Protein AF-A0A7V9TGX7-F1 (afdb_monomer_lite)

Foldseek 3Di:
DVVPDDDDAWDADPVGIDGPPDPDDDWDFPDKAADPPPVDGDIDTDIDD

Sequence (49 aa):
FLELAPSPVPRETTTGTVNPEDADFSGFVFKIQANMDPKHRDRIAFVRV

Radius of gyration: 15.72 Å; chains: 1; bounding box: 27×20×46 Å

pLDDT: mean 91.42, std 6.45, range [73.75, 96.88]

Secondary structure (DSSP, 8-state):
-TTTSPPP--EEETTEEE-TT-SS---EEEEEEE-S-TT---EEEEEE-

Structure (mmCIF, N/CA/C/O backbone):
data_AF-A0A7V9TGX7-F1
#
_entry.id   AF-A0A7V9TGX7-F1
#
loop_
_atom_site.group_PDB
_atom_site.id
_atom_site.type_symbol
_atom_site.label_atom_id
_atom_site.label_alt_id
_atom_site.label_comp_id
_atom_site.label_asym_id
_atom_site.label_entity_id
_atom_site.label_seq_id
_atom_site.pdbx_PDB_ins_code
_atom_site.Cartn_x
_atom_site.Cartn_y
_atom_site.Cartn_z
_atom_site.occupancy
_atom_site.B_iso_or_equiv
_atom_site.auth_seq_id
_atom_site.auth_comp_id
_atom_site.auth_asym_id
_atom_site.auth_atom_id
_atom_site.pdbx_PDB_model_num
ATOM 1 N N . PHE A 1 1 ? 13.994 -6.991 16.261 1.00 73.75 1 PHE A N 1
ATOM 2 C CA . PHE A 1 1 ? 13.230 -6.653 15.040 1.00 73.75 1 PHE A CA 1
ATOM 3 C C . PHE A 1 1 ? 11.824 -7.221 15.123 1.00 73.75 1 PHE A C 1
ATOM 5 O O . PHE A 1 1 ? 10.907 -6.424 15.173 1.00 73.75 1 PHE A O 1
ATOM 12 N N . LEU A 1 2 ? 11.649 -8.543 15.234 1.00 83.94 2 LEU A N 1
ATOM 13 C CA . LEU A 1 2 ? 10.315 -9.165 15.271 1.00 83.94 2 LEU A CA 1
ATOM 14 C C . LEU A 1 2 ? 9.414 -8.664 16.415 1.00 83.94 2 LEU A C 1
ATOM 16 O O . LEU A 1 2 ? 8.231 -8.464 16.196 1.00 83.94 2 LEU A O 1
ATOM 20 N N . GLU A 1 3 ? 9.974 -8.388 17.594 1.00 89.81 3 GLU A N 1
ATOM 21 C CA . GLU A 1 3 ? 9.204 -7.885 18.750 1.00 89.81 3 GLU A CA 1
ATOM 22 C C . GLU A 1 3 ? 9.030 -6.357 18.777 1.00 89.81 3 GLU A C 1
ATOM 24 O O . GLU A 1 3 ? 8.214 -5.838 19.527 1.00 89.81 3 GLU A O 1
ATOM 29 N N . LEU A 1 4 ? 9.822 -5.624 17.988 1.00 90.81 4 LEU A N 1
ATOM 30 C CA . LEU A 1 4 ? 9.889 -4.154 18.033 1.00 90.81 4 LEU A CA 1
ATOM 31 C C . LEU A 1 4 ? 9.310 -3.494 16.779 1.00 90.81 4 LEU A C 1
ATOM 33 O O . LEU A 1 4 ? 9.092 -2.284 16.764 1.00 90.81 4 LEU A O 1
ATOM 37 N N . ALA A 1 5 ? 9.124 -4.260 15.704 1.00 93.12 5 ALA A N 1
ATOM 38 C CA . ALA A 1 5 ? 8.541 -3.758 14.476 1.00 93.12 5 ALA A CA 1
ATOM 39 C C . ALA A 1 5 ? 7.034 -3.554 14.683 1.00 93.12 5 ALA A C 1
ATOM 41 O O . ALA A 1 5 ? 6.358 -4.461 15.175 1.00 93.12 5 ALA A O 1
ATOM 42 N N . PRO A 1 6 ? 6.492 -2.386 14.309 1.00 91.12 6 PRO A N 1
ATOM 43 C CA . PRO A 1 6 ? 5.062 -2.169 14.384 1.00 91.12 6 PRO A CA 1
ATOM 44 C C . PRO A 1 6 ? 4.347 -3.066 13.371 1.00 91.12 6 PRO A C 1
ATOM 46 O O . PRO A 1 6 ? 4.840 -3.309 12.266 1.00 91.12 6 PRO A O 1
ATOM 49 N N . SER A 1 7 ? 3.157 -3.520 13.751 1.00 93.38 7 SER A N 1
ATOM 50 C CA . SER A 1 7 ? 2.212 -4.124 12.810 1.00 93.38 7 SER A CA 1
ATOM 51 C C . SER A 1 7 ? 1.727 -3.078 11.791 1.00 93.38 7 SER A C 1
ATOM 53 O O . SER A 1 7 ? 1.962 -1.878 11.989 1.00 93.38 7 SER A O 1
ATOM 55 N N . PRO A 1 8 ? 1.074 -3.492 10.686 1.00 94.62 8 PRO A N 1
ATOM 56 C CA . PRO A 1 8 ? 0.363 -2.563 9.813 1.00 94.62 8 PRO A CA 1
ATOM 57 C C . PRO A 1 8 ? -0.519 -1.611 10.629 1.00 94.62 8 PRO A C 1
ATOM 59 O O . PRO A 1 8 ? -1.099 -2.006 11.635 1.00 94.62 8 PRO A O 1
ATOM 62 N N . VAL A 1 9 ? -0.570 -0.345 10.220 1.00 94.88 9 VAL A N 1
ATOM 63 C CA . VAL A 1 9 ? -1.297 0.708 10.940 1.00 94.88 9 VAL A CA 1
ATOM 64 C C . VAL A 1 9 ? -2.434 1.247 10.077 1.00 94.88 9 VAL A C 1
ATOM 66 O O . VAL A 1 9 ? -2.267 1.287 8.851 1.00 94.88 9 VAL A O 1
ATOM 69 N N . PRO A 1 10 ? -3.540 1.711 10.688 1.00 95.94 10 PRO A N 1
ATOM 70 C CA . PRO A 1 10 ? -4.621 2.361 9.963 1.00 95.94 10 PRO A CA 1
ATOM 71 C C . PRO A 1 10 ? -4.147 3.560 9.148 1.00 95.94 10 PRO A C 1
ATOM 73 O O . PRO A 1 10 ? -3.144 4.213 9.473 1.00 95.94 10 PRO A O 1
ATOM 76 N N . ARG A 1 11 ? -4.871 3.853 8.067 1.00 95.44 11 ARG A N 1
ATOM 77 C CA . ARG A 1 11 ? -4.503 4.918 7.136 1.00 95.44 11 ARG A CA 1
ATOM 78 C C . ARG A 1 11 ? -5.686 5.809 6.799 1.00 95.44 11 ARG A C 1
ATOM 80 O O . ARG A 1 11 ? -6.737 5.342 6.378 1.00 95.44 11 ARG A O 1
ATOM 87 N N . GLU A 1 12 ? -5.471 7.109 6.956 1.00 96.12 12 GLU A N 1
ATOM 88 C CA . GLU A 1 12 ? -6.455 8.132 6.615 1.00 96.12 12 GLU A CA 1
ATOM 89 C C . GLU A 1 12 ? -6.603 8.274 5.099 1.00 96.12 12 GLU A C 1
ATOM 91 O O . GLU A 1 12 ? -5.616 8.333 4.356 1.00 96.12 12 GLU A O 1
ATOM 96 N N . THR A 1 13 ? -7.849 8.379 4.652 1.00 94.81 13 THR A N 1
ATOM 97 C CA . THR A 1 13 ? -8.223 8.667 3.267 1.00 94.81 13 THR A CA 1
ATOM 98 C C . THR A 1 13 ? -9.216 9.827 3.230 1.00 94.81 13 THR A C 1
ATOM 100 O O . THR A 1 13 ? -9.720 10.274 4.258 1.00 94.81 13 THR A O 1
ATOM 103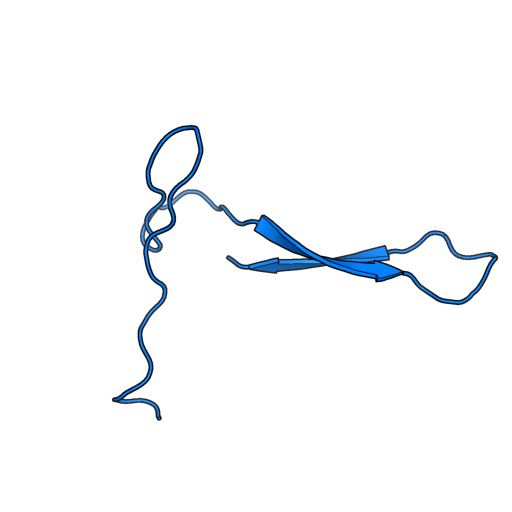 N N . THR A 1 14 ? -9.547 10.319 2.037 1.00 95.50 14 THR A N 1
ATOM 104 C CA . THR A 1 14 ? -10.568 11.368 1.870 1.00 95.50 14 THR A CA 1
ATOM 105 C C . THR A 1 14 ? -11.980 10.905 2.231 1.00 95.50 14 THR A C 1
ATOM 107 O O . THR A 1 14 ? -12.854 11.743 2.435 1.00 95.50 14 THR A O 1
ATOM 110 N N . THR A 1 15 ? -12.216 9.594 2.300 1.00 93.44 15 THR A N 1
ATOM 111 C CA . THR A 1 15 ? -13.513 8.985 2.627 1.00 93.44 15 THR A CA 1
ATOM 112 C C . THR A 1 15 ? -13.571 8.413 4.046 1.00 93.44 15 THR A C 1
ATOM 114 O O . THR A 1 15 ? -14.603 7.871 4.427 1.00 93.44 15 THR A O 1
ATOM 117 N N . GLY A 1 16 ? 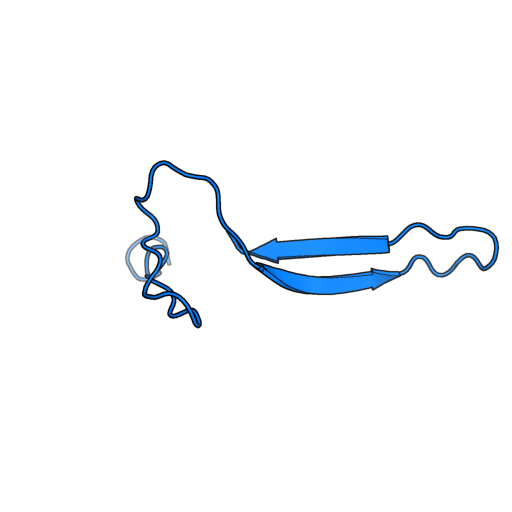-12.491 8.537 4.828 1.00 93.62 16 GLY A N 1
ATOM 118 C CA . GLY A 1 16 ? -12.378 8.031 6.202 1.00 93.62 16 GLY A CA 1
ATOM 119 C C . GLY A 1 16 ? -11.114 7.200 6.450 1.00 93.62 16 GLY A C 1
ATOM 120 O O . GLY A 1 16 ? -10.260 7.061 5.571 1.00 93.62 16 GLY A O 1
ATOM 121 N N . THR A 1 17 ? -10.989 6.649 7.654 1.00 95.62 17 THR A N 1
ATOM 122 C CA . THR A 1 17 ? -9.885 5.764 8.052 1.00 95.62 17 THR A CA 1
ATOM 123 C C . THR A 1 17 ? -10.106 4.345 7.529 1.00 95.62 17 THR A C 1
ATOM 125 O O . THR A 1 17 ? -11.198 3.803 7.676 1.00 95.62 17 THR A O 1
ATOM 128 N N . VAL A 1 18 ? -9.064 3.736 6.962 1.00 95.81 18 VAL A N 1
ATOM 129 C CA . VA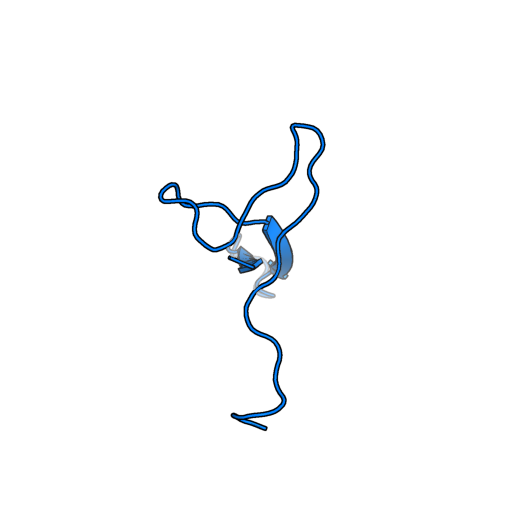L A 1 18 ? -9.034 2.317 6.570 1.00 95.81 18 VAL A CA 1
ATOM 130 C C . VAL A 1 18 ? -8.204 1.541 7.588 1.00 95.81 18 VAL A C 1
ATOM 132 O O . VAL A 1 18 ? -7.068 1.944 7.871 1.00 95.81 18 VAL A O 1
ATOM 135 N N . ASN A 1 19 ? -8.752 0.453 8.135 1.00 96.19 19 ASN A N 1
ATOM 136 C CA . ASN A 1 19 ? -8.059 -0.385 9.113 1.00 96.19 19 ASN A CA 1
ATOM 137 C C . ASN A 1 19 ? -7.387 -1.588 8.430 1.00 96.19 19 ASN A C 1
ATOM 139 O O . ASN A 1 19 ? -7.944 -2.147 7.486 1.00 96.19 19 ASN A O 1
ATOM 143 N N . PRO A 1 20 ? -6.209 -2.035 8.901 1.00 94.88 20 PRO A N 1
ATOM 144 C CA . PRO A 1 20 ? -5.535 -3.206 8.339 1.00 94.88 20 PRO A CA 1
ATOM 145 C C . PRO A 1 20 ? -6.317 -4.517 8.485 1.00 94.88 20 PRO A C 1
ATOM 147 O O . PRO A 1 20 ? -6.037 -5.475 7.770 1.00 94.88 20 PRO A O 1
ATOM 150 N N . GLU A 1 21 ? -7.249 -4.579 9.436 1.00 95.75 21 GLU A N 1
ATOM 151 C CA . GLU A 1 21 ? -8.086 -5.746 9.714 1.00 95.75 21 GLU A CA 1
ATOM 152 C C . GLU A 1 21 ? -9.378 -5.789 8.880 1.00 95.75 21 GLU A C 1
ATOM 154 O O . GLU A 1 21 ? -10.138 -6.755 8.998 1.00 95.75 21 GLU A O 1
ATOM 159 N N . ASP A 1 22 ? -9.647 -4.768 8.056 1.00 95.31 22 ASP A N 1
ATOM 160 C CA . ASP A 1 22 ? -10.840 -4.725 7.208 1.00 95.31 22 ASP A CA 1
ATOM 161 C C . ASP A 1 22 ? -10.840 -5.905 6.216 1.00 95.31 22 ASP A C 1
ATOM 163 O O . ASP A 1 22 ? -9.819 -6.266 5.629 1.00 95.31 22 ASP A O 1
ATOM 167 N N . ALA A 1 23 ? -12.006 -6.534 6.028 1.00 95.00 23 ALA A N 1
ATOM 168 C CA . ALA A 1 23 ? -12.129 -7.726 5.182 1.00 95.00 23 ALA A CA 1
ATOM 169 C C . ALA A 1 23 ? -11.955 -7.424 3.682 1.00 95.00 23 ALA A C 1
ATOM 171 O O . ALA A 1 23 ? -11.585 -8.308 2.905 1.00 95.00 23 ALA A O 1
ATOM 172 N N . ASP A 1 24 ? -12.236 -6.184 3.281 1.00 95.62 24 ASP A N 1
ATOM 173 C CA . ASP A 1 24 ? -12.129 -5.735 1.900 1.00 95.62 24 ASP A CA 1
ATOM 174 C C . ASP A 1 24 ? -10.679 -5.376 1.552 1.00 95.62 24 ASP A C 1
ATOM 176 O O . ASP A 1 24 ? -9.993 -4.652 2.274 1.00 95.62 24 ASP A O 1
ATOM 180 N N . PHE A 1 25 ? -10.208 -5.845 0.394 1.00 95.44 25 PHE A N 1
ATOM 181 C CA . PHE A 1 25 ? -8.869 -5.508 -0.081 1.00 95.44 25 PHE A CA 1
ATOM 182 C C . PHE A 1 25 ? -8.764 -4.018 -0.426 1.00 95.44 25 PHE A C 1
ATOM 184 O O . PHE A 1 25 ? -9.524 -3.495 -1.244 1.00 95.44 25 PHE A O 1
ATOM 191 N N . SER A 1 26 ? -7.750 -3.357 0.125 1.00 95.44 26 SER A N 1
ATOM 192 C CA . SER A 1 26 ? -7.423 -1.965 -0.164 1.00 95.44 26 SER A CA 1
ATOM 193 C C . SER A 1 26 ? -5.909 -1.770 -0.273 1.00 95.44 26 SER A C 1
ATOM 195 O O . SER A 1 26 ? -5.116 -2.618 0.130 1.00 95.44 26 SER A O 1
ATOM 197 N N . GLY A 1 27 ? -5.488 -0.667 -0.888 1.00 94.88 27 GLY A N 1
ATOM 198 C CA . GLY A 1 27 ? -4.076 -0.329 -1.004 1.00 94.88 27 GLY A CA 1
ATOM 199 C C . GLY A 1 27 ? -3.849 0.895 -1.875 1.00 94.88 27 GLY A C 1
ATOM 200 O O . GLY A 1 27 ? -4.740 1.350 -2.594 1.00 94.88 27 GLY A O 1
ATOM 201 N N . PHE A 1 28 ? -2.639 1.444 -1.824 1.00 95.38 28 PHE A N 1
ATOM 202 C CA . PHE A 1 28 ? -2.275 2.614 -2.621 1.00 95.38 28 PHE A CA 1
ATOM 203 C C . PHE A 1 28 ? -0.945 2.419 -3.344 1.00 95.38 28 PHE A C 1
ATOM 205 O O . PHE A 1 28 ? 0.002 1.826 -2.820 1.00 95.38 28 PHE A O 1
ATOM 212 N N . VAL A 1 29 ? -0.867 2.942 -4.569 1.00 96.69 29 VAL A N 1
ATOM 213 C CA . VAL A 1 29 ? 0.366 2.940 -5.360 1.00 96.69 29 VAL A CA 1
ATOM 214 C C . VAL A 1 29 ? 1.293 4.020 -4.816 1.00 96.69 29 VAL A C 1
ATOM 216 O O . VAL A 1 29 ? 0.956 5.200 -4.851 1.00 96.69 29 VAL A O 1
ATOM 219 N N . PHE A 1 30 ? 2.472 3.630 -4.337 1.00 96.44 30 PHE A N 1
ATOM 220 C CA . PHE A 1 30 ? 3.470 4.579 -3.821 1.00 96.44 30 PHE A CA 1
ATOM 221 C C . PHE A 1 30 ? 4.691 4.725 -4.731 1.00 96.44 30 PHE A C 1
ATOM 223 O O . PHE A 1 30 ? 5.487 5.646 -4.564 1.00 96.44 30 PHE A O 1
ATOM 230 N N . LYS A 1 31 ? 4.859 3.818 -5.696 1.00 96.88 31 LYS A N 1
ATOM 231 C CA . LYS A 1 31 ? 5.941 3.874 -6.678 1.00 96.88 31 LYS A CA 1
ATOM 232 C C . LYS A 1 31 ? 5.481 3.233 -7.978 1.00 96.88 31 LYS A C 1
ATOM 234 O O . LYS A 1 31 ? 4.831 2.195 -7.967 1.00 96.88 31 LYS A O 1
ATOM 239 N N . ILE A 1 32 ? 5.869 3.827 -9.099 1.00 94.62 32 ILE A N 1
ATOM 240 C CA . ILE A 1 32 ? 5.747 3.214 -10.421 1.00 94.62 32 ILE A CA 1
ATOM 241 C C . ILE A 1 32 ? 7.147 3.144 -11.012 1.00 94.62 32 ILE A C 1
ATOM 243 O O . ILE A 1 32 ? 7.889 4.123 -10.979 1.00 94.62 32 ILE A O 1
ATOM 247 N N . GLN A 1 33 ? 7.511 1.984 -11.540 1.00 92.94 33 GLN A N 1
ATOM 248 C CA . GLN A 1 33 ? 8.755 1.776 -12.260 1.00 92.94 33 GLN A CA 1
ATOM 249 C C . GLN A 1 33 ? 8.430 1.417 -13.705 1.00 92.94 33 GLN A C 1
ATOM 251 O O . GLN A 1 33 ? 7.710 0.454 -13.967 1.00 92.94 33 GLN A O 1
ATOM 256 N N . ALA A 1 34 ? 8.941 2.213 -14.639 1.00 89.12 34 ALA A N 1
ATOM 257 C CA . ALA A 1 34 ? 8.815 1.942 -16.062 1.00 89.12 34 ALA A CA 1
ATOM 258 C C . ALA A 1 34 ? 9.962 1.052 -16.544 1.00 89.12 34 ALA A C 1
ATOM 260 O O . ALA A 1 34 ? 11.089 1.162 -16.053 1.00 89.12 34 ALA A O 1
ATOM 261 N N . ASN A 1 35 ? 9.659 0.181 -17.505 1.00 81.25 35 ASN A N 1
ATOM 262 C CA . ASN A 1 35 ? 10.679 -0.526 -18.263 1.00 81.25 35 ASN A CA 1
ATOM 263 C C . ASN A 1 35 ? 11.463 0.475 -19.138 1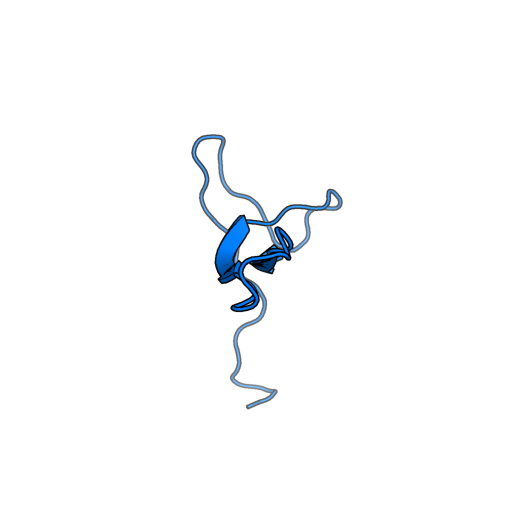.00 81.25 35 ASN A C 1
ATOM 265 O O . ASN A 1 35 ? 10.903 1.472 -19.594 1.00 81.25 35 ASN A O 1
ATOM 269 N N . MET A 1 36 ? 12.765 0.243 -19.326 1.00 79.56 36 MET A N 1
ATOM 270 C CA . MET A 1 36 ? 13.640 1.150 -20.081 1.00 79.56 36 MET A CA 1
ATOM 271 C C . MET A 1 36 ? 13.680 0.850 -21.585 1.00 79.56 36 MET A C 1
ATOM 273 O O . MET A 1 36 ? 14.191 1.677 -22.337 1.00 79.56 36 MET A O 1
ATOM 277 N N . ASP A 1 37 ? 13.169 -0.302 -22.037 1.00 81.62 37 ASP A N 1
ATOM 278 C CA . ASP A 1 37 ? 13.070 -0.602 -23.470 1.00 81.62 37 ASP A CA 1
ATOM 279 C C . ASP A 1 37 ? 12.002 0.299 -24.133 1.00 81.62 37 ASP A C 1
ATOM 281 O O . ASP A 1 37 ? 10.820 0.193 -23.800 1.00 81.62 37 ASP A O 1
ATOM 285 N N . PRO A 1 38 ? 12.373 1.155 -25.109 1.00 74.00 38 PRO A N 1
ATOM 286 C CA . PRO A 1 38 ? 11.449 2.075 -25.777 1.00 74.00 38 PRO A CA 1
ATOM 287 C C . PRO A 1 38 ? 10.262 1.401 -26.481 1.00 74.00 38 PRO A C 1
ATOM 289 O O . PRO A 1 38 ? 9.249 2.058 -26.737 1.00 74.00 38 PRO A O 1
ATOM 292 N N . LYS A 1 39 ? 10.378 0.116 -26.847 1.00 80.25 39 LYS A N 1
ATOM 293 C CA . LYS A 1 39 ? 9.313 -0.640 -27.532 1.00 80.25 39 LYS A CA 1
ATOM 294 C C . LYS A 1 39 ? 8.289 -1.229 -26.568 1.00 80.25 39 LYS A C 1
ATOM 296 O O . LYS A 1 39 ? 7.229 -1.682 -26.999 1.00 80.25 39 LYS A O 1
ATOM 301 N N . HIS A 1 40 ? 8.594 -1.211 -25.282 1.00 76.75 40 HIS A N 1
ATOM 302 C CA . HIS A 1 40 ? 7.827 -1.858 -24.240 1.00 76.75 40 HIS A CA 1
ATOM 303 C C . HIS A 1 40 ? 7.118 -0.800 -23.390 1.00 76.75 40 HIS A C 1
ATOM 305 O O . HIS A 1 40 ? 7.711 0.160 -22.906 1.00 76.75 40 HIS A O 1
ATOM 311 N N . ARG A 1 41 ? 5.792 -0.927 -23.271 1.00 80.38 41 ARG A N 1
ATOM 312 C CA . ARG A 1 41 ? 4.939 0.021 -22.526 1.00 80.38 41 ARG A CA 1
ATOM 313 C C . ARG A 1 41 ? 4.568 -0.484 -21.132 1.00 80.38 41 ARG A C 1
ATOM 315 O O . ARG A 1 41 ? 3.708 0.112 -20.474 1.00 80.38 41 ARG A O 1
ATOM 322 N N . ASP A 1 42 ? 5.179 -1.581 -20.697 1.00 85.88 42 ASP A N 1
ATOM 323 C CA . ASP A 1 42 ? 4.957 -2.161 -19.383 1.00 85.88 42 ASP A CA 1
ATOM 324 C C . ASP A 1 42 ? 5.546 -1.285 -18.272 1.00 85.88 42 ASP A C 1
ATOM 326 O O . ASP A 1 42 ? 6.615 -0.677 -18.372 1.00 85.88 42 ASP A O 1
ATOM 330 N N . ARG A 1 43 ? 4.770 -1.190 -17.196 1.00 87.88 43 ARG A N 1
ATOM 331 C CA . ARG A 1 43 ? 5.079 -0.441 -15.982 1.00 87.88 43 ARG A CA 1
ATOM 332 C C . ARG A 1 43 ? 4.688 -1.310 -14.800 1.00 87.88 43 ARG A C 1
ATOM 334 O O . ARG A 1 43 ? 3.613 -1.904 -14.805 1.00 87.88 43 ARG A O 1
ATOM 341 N N . ILE A 1 44 ? 5.541 -1.351 -13.785 1.00 91.88 44 ILE A N 1
ATOM 342 C CA . ILE A 1 44 ? 5.271 -2.035 -12.523 1.00 91.88 44 ILE A CA 1
ATOM 343 C C . ILE A 1 44 ? 4.851 -0.983 -11.503 1.00 91.88 44 ILE A C 1
ATOM 345 O O . ILE A 1 44 ? 5.611 -0.061 -11.206 1.00 91.88 44 ILE A O 1
ATOM 349 N N . ALA A 1 45 ? 3.645 -1.124 -10.962 1.00 95.75 45 ALA A N 1
ATOM 350 C CA . ALA A 1 45 ? 3.182 -0.337 -9.829 1.00 95.75 45 ALA A CA 1
ATOM 351 C C . ALA A 1 45 ? 3.439 -1.109 -8.529 1.00 95.75 45 ALA A C 1
ATOM 353 O O . ALA A 1 45 ? 3.044 -2.263 -8.392 1.00 95.75 45 ALA A O 1
ATOM 354 N N . PHE A 1 46 ? 4.094 -0.460 -7.572 1.00 96.88 46 PHE A N 1
ATOM 355 C CA . PHE A 1 46 ? 4.267 -0.964 -6.219 1.00 96.88 46 PHE A CA 1
ATOM 356 C C . PHE A 1 46 ? 3.110 -0.453 -5.372 1.00 96.88 46 PHE A C 1
ATOM 358 O O . PHE A 1 46 ? 2.947 0.758 -5.186 1.00 96.88 46 PHE A O 1
ATOM 365 N N . VAL A 1 47 ? 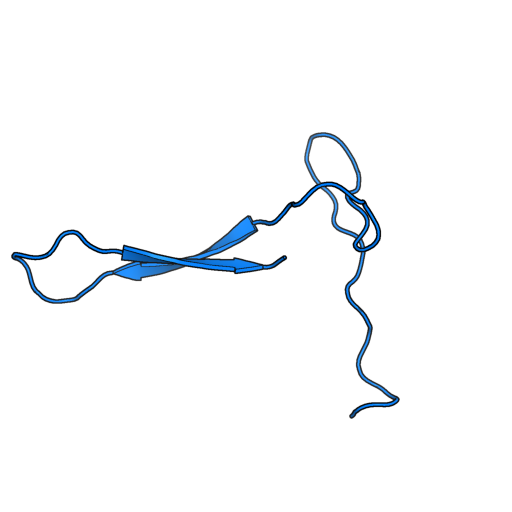2.315 -1.394 -4.877 1.00 96.50 47 VAL A N 1
ATOM 366 C CA . VAL A 1 47 ? 1.158 -1.135 -4.025 1.00 96.50 47 VAL A CA 1
ATOM 367 C C . VAL A 1 47 ? 1.535 -1.478 -2.594 1.00 96.50 47 VAL A C 1
ATOM 369 O O . VAL A 1 47 ? 2.116 -2.533 -2.341 1.00 96.50 47 VAL A O 1
ATOM 372 N N . ARG A 1 48 ? 1.223 -0.579 -1.661 1.00 95.44 48 ARG A N 1
ATOM 373 C CA . ARG A 1 48 ? 1.203 -0.903 -0.238 1.00 95.44 48 ARG A CA 1
ATOM 374 C C . ARG A 1 48 ? -0.221 -1.297 0.119 1.00 95.44 48 ARG A C 1
ATOM 376 O O . ARG A 1 48 ? -1.127 -0.488 -0.086 1.00 95.44 48 ARG A 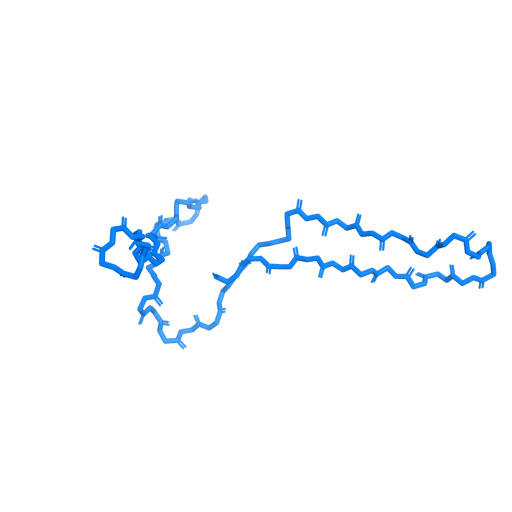O 1
ATOM 383 N N . VAL A 1 49 ? -0.349 -2.528 0.597 1.00 93.44 49 VAL A N 1
ATOM 384 C CA . VAL A 1 49 ? -1.538 -3.070 1.259 1.00 93.44 49 VAL A CA 1
ATOM 385 C C . VAL A 1 49 ? -1.431 -2.701 2.731 1.00 93.44 49 VAL A C 1
ATOM 387 O O . VAL A 1 49 ? -0.317 -2.887 3.285 1.00 93.44 49 VAL A O 1
#